Protein AF-P09466-2-F1 (afdb_monomer_lite)

Sequence (158 aa):
MLCLLLTLGVALVCGVPAMDIPQTKQDLELPKAPLRVHITSLLPTPEDNLEIVLHRWENNSCVEKKVLGEKTENPKKFKINYTVANEATLLDTDYDNFLFLCLQDTTTPIQSMMCQYLARVLVEDDEIMQGFIRAFRPLPRHLWYLLDLKQMEEPCRF

Secondary structure (DSSP, 8-state):
------SSS---------------------TTS---EEEEEEEE-TTS-EEEEEEEEETTEEEEEEEEEEE-SSTTEEEEEETTEEEEEEEEE-SSSEEEEEEE-SS-SS---EEEEEESS----HHHHHHHHHHHTTS-GGGGGG--TTTTTSTT--

Structure (mmCIF, N/CA/C/O backbone):
data_AF-P09466-2-F1
#
_entry.id   AF-P09466-2-F1
#
loop_
_atom_site.group_PDB
_atom_site.id
_atom_site.type_symbol
_atom_site.label_atom_id
_atom_site.label_alt_id
_atom_site.label_comp_id
_atom_site.label_asym_id
_atom_site.label_entity_id
_atom_site.label_seq_id
_atom_site.pdbx_PDB_ins_code
_atom_site.Cartn_x
_atom_site.Cartn_y
_atom_site.Cartn_z
_atom_site.occupancy
_atom_site.B_iso_or_equiv
_atom_site.auth_seq_id
_atom_site.auth_comp_id
_atom_site.auth_asym_id
_atom_site.auth_atom_id
_atom_site.pdbx_PDB_model_num
ATOM 1 N N . MET A 1 1 ? -9.313 45.361 -27.269 1.00 48.22 1 MET A N 1
ATOM 2 C CA . MET A 1 1 ? -8.390 46.311 -26.609 1.00 48.22 1 MET A CA 1
ATOM 3 C C . MET A 1 1 ? -9.164 47.586 -26.342 1.00 48.22 1 MET A C 1
ATOM 5 O O . MET A 1 1 ? -9.474 48.295 -27.288 1.00 48.22 1 MET A O 1
ATOM 9 N N . LEU A 1 2 ? -9.561 47.825 -25.096 1.00 43.69 2 LEU A N 1
ATOM 10 C CA . LEU A 1 2 ? -10.289 49.031 -24.711 1.00 43.69 2 LEU A CA 1
ATOM 11 C C . LEU A 1 2 ? -9.654 49.546 -23.416 1.00 43.69 2 LEU A C 1
ATOM 13 O O . LEU A 1 2 ? -9.907 49.003 -22.346 1.00 43.69 2 LEU A O 1
ATOM 17 N N . CYS A 1 3 ? -8.765 50.532 -23.531 1.00 56.34 3 CYS A N 1
ATOM 18 C CA . CYS A 1 3 ? -8.199 51.227 -22.378 1.00 56.34 3 CYS A CA 1
ATOM 19 C C . CYS A 1 3 ? -9.032 52.485 -22.129 1.00 56.34 3 CYS A C 1
ATOM 21 O O . CYS A 1 3 ? -9.078 53.380 -22.972 1.00 56.34 3 CYS A O 1
ATOM 23 N N . LEU A 1 4 ? -9.711 52.526 -20.985 1.00 51.06 4 LEU A N 1
ATOM 24 C CA . LEU A 1 4 ? -10.452 53.692 -20.515 1.00 51.06 4 LEU A CA 1
ATOM 25 C C . LEU A 1 4 ? -9.466 54.723 -19.949 1.00 51.06 4 LEU A C 1
ATOM 27 O O . LEU A 1 4 ? -8.716 54.432 -19.020 1.00 51.06 4 LEU A O 1
ATOM 31 N N . LEU A 1 5 ? -9.475 55.929 -20.517 1.00 50.06 5 LEU A N 1
ATOM 32 C CA . LEU A 1 5 ? -8.751 57.092 -20.005 1.00 50.06 5 LEU A CA 1
ATOM 33 C C . LEU A 1 5 ? -9.615 57.785 -18.946 1.00 50.06 5 LEU A C 1
ATOM 35 O O . LEU A 1 5 ? -10.583 58.463 -19.284 1.00 50.06 5 LEU A O 1
ATOM 39 N N . LEU A 1 6 ? -9.267 57.626 -17.669 1.00 48.69 6 LEU A N 1
ATOM 40 C CA . LEU A 1 6 ? -9.803 58.460 -16.593 1.00 48.69 6 LEU A CA 1
ATOM 41 C C . LEU A 1 6 ? -8.885 59.675 -16.410 1.00 48.69 6 LEU A C 1
ATOM 43 O O . LEU A 1 6 ? -7.677 59.553 -16.220 1.00 48.69 6 LEU A O 1
ATOM 47 N N . THR A 1 7 ? -9.469 60.862 -16.540 1.00 49.69 7 THR A N 1
ATOM 48 C CA . THR A 1 7 ? -8.801 62.162 -16.444 1.00 49.69 7 THR A CA 1
ATOM 49 C C . THR A 1 7 ? -8.365 62.473 -15.007 1.00 49.69 7 THR A C 1
ATOM 51 O O . THR A 1 7 ? -9.160 62.322 -14.086 1.00 49.69 7 THR A O 1
ATOM 54 N N . LEU A 1 8 ? -7.137 62.993 -14.866 1.00 49.94 8 LEU A N 1
ATOM 55 C CA . LEU A 1 8 ? -6.452 63.455 -13.644 1.00 49.94 8 LEU A CA 1
ATOM 56 C C . LEU A 1 8 ? -6.043 62.366 -12.631 1.00 49.94 8 LEU A C 1
ATOM 58 O O . LEU A 1 8 ? -6.706 62.129 -11.629 1.00 49.94 8 LEU A O 1
ATOM 62 N N . GLY A 1 9 ? -4.858 61.789 -12.853 1.00 54.19 9 GLY A N 1
ATOM 63 C CA . GLY A 1 9 ? -4.146 60.954 -11.881 1.00 54.19 9 GLY A CA 1
ATOM 64 C C . GLY A 1 9 ? -3.356 59.854 -12.582 1.00 54.19 9 GLY A C 1
ATOM 65 O O . GLY A 1 9 ? -3.934 58.930 -13.137 1.00 54.19 9 GLY A O 1
ATOM 66 N N . VAL A 1 10 ? -2.030 59.976 -12.616 1.00 49.19 10 VAL A N 1
ATOM 67 C CA . VAL A 1 10 ? -1.129 59.065 -13.336 1.00 49.19 10 VAL A CA 1
ATOM 68 C C . VAL A 1 10 ? -1.175 57.657 -12.727 1.00 49.19 10 VAL A C 1
ATOM 70 O O . VAL A 1 10 ? -0.593 57.424 -11.675 1.00 49.19 10 VAL A O 1
ATOM 73 N N . ALA A 1 11 ? -1.812 56.715 -13.424 1.00 51.62 11 ALA A N 1
ATOM 74 C CA . ALA A 1 11 ? -1.494 55.287 -13.390 1.00 51.62 11 ALA A CA 1
ATOM 75 C C . ALA A 1 11 ? -2.021 54.626 -14.678 1.00 51.62 11 ALA A C 1
ATOM 77 O O . ALA A 1 11 ? -3.225 54.442 -14.846 1.00 51.62 11 ALA A O 1
ATOM 78 N N . LEU A 1 12 ? -1.124 54.271 -15.608 1.00 46.78 12 LEU A N 1
ATOM 79 C CA . LEU A 1 12 ? -1.466 53.353 -16.697 1.00 46.78 12 LEU A CA 1
ATOM 80 C C . LEU A 1 12 ? -1.605 51.947 -16.099 1.00 46.78 12 LEU A C 1
ATOM 82 O O . LEU A 1 12 ? -0.602 51.284 -15.846 1.00 46.78 12 LEU A O 1
ATOM 86 N N . VAL A 1 13 ? -2.836 51.477 -15.893 1.00 60.19 13 VAL A N 1
ATOM 87 C CA . VAL A 1 13 ? -3.102 50.049 -15.678 1.00 60.19 13 VAL A CA 1
ATOM 88 C C . VAL A 1 13 ? -3.530 49.462 -17.016 1.00 60.19 13 VAL A C 1
ATOM 90 O O . VAL A 1 13 ? -4.694 49.517 -17.404 1.00 60.19 13 VAL A O 1
ATOM 93 N N . CYS A 1 14 ? -2.565 48.926 -17.759 1.00 63.00 14 CYS A N 1
ATOM 94 C CA . CYS A 1 14 ? -2.866 48.099 -18.918 1.00 63.00 14 CYS A CA 1
ATOM 95 C C . CYS A 1 14 ? -3.276 46.714 -18.410 1.00 63.00 14 CYS A C 1
ATOM 97 O O . CYS A 1 14 ? -2.430 45.942 -17.961 1.00 63.00 14 CYS A O 1
ATOM 99 N N . GLY A 1 15 ? -4.570 46.398 -18.476 1.00 55.31 15 GLY A N 1
ATOM 100 C CA . GLY A 1 15 ? -5.040 45.026 -18.321 1.00 55.31 15 GLY A CA 1
ATOM 101 C C . GLY A 1 15 ? -4.517 44.191 -19.486 1.00 55.31 15 GLY A C 1
ATOM 102 O O . GLY A 1 15 ? -4.995 44.330 -20.612 1.00 55.31 15 GLY A O 1
ATOM 103 N N . VAL A 1 16 ? -3.508 43.357 -19.236 1.00 63.38 16 VAL A N 1
ATOM 104 C CA . VAL A 1 16 ? -3.113 42.310 -20.181 1.00 63.38 16 VAL A CA 1
ATOM 105 C C . VAL A 1 16 ? -4.267 41.305 -20.197 1.00 63.38 16 VAL A C 1
ATOM 107 O O . VAL A 1 16 ? -4.648 40.838 -19.120 1.00 63.38 16 VAL A O 1
ATOM 110 N N . PRO A 1 17 ? -4.884 40.998 -21.355 1.00 51.66 17 PRO A N 1
ATOM 111 C CA . PRO A 1 17 ? -5.841 39.902 -21.406 1.00 51.66 17 PRO A CA 1
ATOM 112 C C . PRO A 1 17 ? -5.115 38.652 -20.917 1.00 51.66 17 PRO A C 1
ATOM 114 O O . PRO A 1 17 ? -3.977 38.418 -21.328 1.00 51.66 17 PRO A O 1
ATOM 117 N N . ALA A 1 18 ? -5.741 37.886 -20.020 1.00 50.03 18 ALA A N 1
ATOM 118 C CA . ALA A 1 18 ? -5.247 36.566 -19.670 1.00 50.03 18 ALA A CA 1
ATOM 119 C C . ALA A 1 18 ? -5.005 35.826 -20.987 1.00 50.03 18 ALA A C 1
ATOM 121 O O . ALA A 1 18 ? -5.937 35.562 -21.744 1.00 50.03 18 ALA A O 1
ATOM 122 N N . MET A 1 19 ? -3.735 35.613 -21.323 1.00 43.25 19 MET A N 1
ATOM 123 C CA . MET A 1 19 ? -3.400 34.707 -22.397 1.00 43.25 19 MET A CA 1
ATOM 124 C C . MET A 1 19 ? -3.847 33.348 -21.894 1.00 43.25 19 MET A C 1
ATOM 126 O O . MET A 1 19 ? -3.257 32.829 -20.945 1.00 43.25 19 MET A O 1
ATOM 130 N N . ASP A 1 20 ? -4.895 32.809 -22.506 1.00 45.28 20 ASP A N 1
ATOM 131 C CA . ASP A 1 20 ? -5.213 31.396 -22.420 1.00 45.28 20 ASP A CA 1
ATOM 132 C C . ASP A 1 20 ? -3.963 30.649 -22.890 1.00 45.28 20 ASP A C 1
ATOM 134 O O . ASP A 1 20 ? -3.708 30.500 -24.086 1.00 45.28 20 ASP A O 1
ATOM 138 N N . ILE A 1 21 ? -3.109 30.257 -21.940 1.00 44.03 21 ILE A N 1
ATOM 139 C CA . ILE A 1 21 ? -2.057 29.285 -22.191 1.00 44.03 21 ILE A CA 1
ATOM 140 C C . ILE A 1 21 ? -2.831 28.051 -22.640 1.00 44.03 21 ILE A C 1
ATOM 142 O O . ILE A 1 21 ? -3.613 27.533 -21.836 1.00 44.03 21 ILE A O 1
ATOM 146 N N . PRO A 1 22 ? -2.674 27.578 -23.889 1.00 37.34 22 PRO A N 1
ATOM 147 C CA . PRO A 1 22 ? -3.305 26.337 -24.275 1.00 37.34 22 PRO A CA 1
ATOM 148 C C . PRO A 1 22 ? -2.724 25.282 -23.341 1.00 37.34 22 PRO A C 1
ATOM 150 O O . PRO A 1 22 ? -1.539 24.946 -23.433 1.00 37.34 22 PRO A O 1
ATOM 153 N N . GLN A 1 23 ? -3.541 24.803 -22.398 1.00 39.84 23 GLN A N 1
ATOM 154 C CA . GLN A 1 23 ? -3.231 23.620 -21.616 1.00 39.84 23 GLN A CA 1
ATOM 155 C C . GLN A 1 23 ? -3.223 22.457 -22.597 1.00 39.84 23 GLN A C 1
ATOM 157 O O . GLN A 1 23 ? -4.178 21.696 -22.727 1.00 39.84 23 GLN A O 1
ATOM 162 N N . THR A 1 24 ? -2.111 22.322 -23.310 1.00 35.31 24 THR A N 1
ATOM 163 C CA . THR A 1 24 ? -1.765 21.108 -24.025 1.00 35.31 24 THR A CA 1
ATOM 164 C C . THR A 1 24 ? -1.328 20.140 -22.937 1.00 35.31 24 THR A C 1
ATOM 166 O O . THR A 1 24 ? -0.148 19.881 -22.728 1.00 35.31 24 THR A O 1
ATOM 169 N N . LYS A 1 25 ? -2.311 19.662 -22.167 1.00 40.00 25 LYS A N 1
ATOM 170 C CA . LYS A 1 25 ? -2.189 18.554 -21.228 1.00 40.00 25 LYS A CA 1
ATOM 171 C C . LYS A 1 25 ? -2.151 17.283 -22.078 1.00 40.00 25 LYS A C 1
ATOM 173 O O . LYS A 1 25 ? -3.028 16.434 -22.001 1.00 40.00 25 LYS A O 1
ATOM 178 N N . GLN A 1 26 ? -1.164 17.203 -22.972 1.00 34.34 26 GLN A N 1
ATOM 179 C CA . GLN A 1 26 ? -0.734 15.922 -23.494 1.00 34.34 26 GLN A CA 1
ATOM 180 C C . GLN A 1 26 ? -0.154 15.223 -22.277 1.00 34.34 26 GLN A C 1
ATOM 182 O O . GLN A 1 26 ? 0.925 15.576 -21.800 1.00 34.34 26 GLN A O 1
ATOM 187 N N . ASP A 1 27 ? -0.957 14.324 -21.718 1.00 39.41 27 ASP A N 1
ATOM 188 C CA . ASP A 1 27 ? -0.521 13.334 -20.755 1.00 39.41 27 ASP A CA 1
ATOM 189 C C . ASP A 1 27 ? 0.545 12.526 -21.489 1.00 39.41 27 ASP A C 1
ATOM 191 O O . ASP A 1 27 ? 0.267 11.604 -22.255 1.00 39.41 27 ASP A O 1
ATOM 195 N N . LEU A 1 28 ? 1.783 13.011 -21.407 1.00 31.62 28 LEU A N 1
ATOM 196 C CA . LEU A 1 28 ? 2.938 12.266 -21.833 1.00 31.62 28 LEU A CA 1
ATOM 197 C C . LEU A 1 28 ? 2.879 11.032 -20.946 1.00 31.62 28 LEU A C 1
ATOM 199 O O . LEU A 1 28 ? 3.164 11.131 -19.751 1.00 31.62 28 LEU A O 1
ATOM 203 N N . GLU A 1 29 ? 2.453 9.906 -21.520 1.00 36.72 29 GLU A N 1
ATOM 204 C CA . GLU A 1 29 ? 2.637 8.573 -20.961 1.00 36.72 29 GLU A CA 1
ATOM 205 C C . GLU A 1 29 ? 4.146 8.339 -20.835 1.00 36.72 29 GLU A C 1
ATOM 207 O O . GLU A 1 29 ? 4.778 7.611 -21.593 1.00 36.72 29 GLU A O 1
ATOM 212 N N . LEU A 1 30 ? 4.766 9.048 -19.896 1.00 37.25 30 LEU A N 1
ATOM 213 C CA . LEU A 1 30 ? 6.096 8.797 -19.410 1.00 37.25 30 LEU A CA 1
ATOM 214 C C . LEU A 1 30 ? 5.956 7.478 -18.663 1.00 37.25 30 LEU A C 1
ATOM 216 O O . LEU A 1 30 ? 5.289 7.460 -17.624 1.00 37.25 30 LEU A O 1
ATOM 220 N N . PRO A 1 31 ? 6.608 6.392 -19.112 1.00 41.72 31 PRO A N 1
ATOM 221 C CA . PRO A 1 31 ? 6.501 5.070 -18.487 1.00 41.72 31 PRO A CA 1
ATOM 222 C C . PRO A 1 31 ? 7.031 5.013 -17.038 1.00 41.72 31 PRO A C 1
ATOM 224 O O . PRO A 1 31 ? 7.253 3.935 -16.502 1.00 41.72 31 PRO A O 1
ATOM 227 N N . LYS A 1 32 ? 7.336 6.170 -16.432 1.00 47.41 32 LYS A N 1
ATOM 228 C CA . LYS A 1 32 ? 8.029 6.360 -15.154 1.00 47.41 32 LYS A CA 1
ATOM 229 C C . LYS A 1 32 ? 7.566 7.612 -14.389 1.00 47.41 32 LYS A C 1
ATOM 231 O O . LYS A 1 32 ? 8.291 8.086 -13.517 1.00 47.41 32 LYS A O 1
ATOM 236 N N . ALA A 1 33 ? 6.417 8.201 -14.730 1.00 50.75 33 ALA A N 1
ATOM 237 C CA . ALA A 1 33 ? 5.851 9.283 -13.922 1.00 50.75 33 ALA A CA 1
ATOM 238 C C . ALA A 1 33 ? 5.332 8.725 -12.577 1.00 50.75 33 ALA A C 1
ATOM 240 O O . ALA A 1 33 ? 4.854 7.588 -12.552 1.00 50.75 33 ALA A O 1
ATOM 241 N N . PRO A 1 34 ? 5.417 9.484 -11.462 1.00 59.44 34 PRO A N 1
ATOM 242 C CA . PRO A 1 34 ? 4.821 9.064 -10.196 1.00 59.44 34 PRO A CA 1
ATOM 243 C C . PRO A 1 34 ? 3.342 8.745 -10.414 1.00 59.44 34 PRO A C 1
ATOM 245 O O . PRO A 1 34 ? 2.664 9.449 -11.165 1.00 59.44 34 PRO A O 1
ATOM 248 N N . LEU A 1 35 ? 2.856 7.669 -9.794 1.00 67.12 35 LEU A N 1
ATOM 249 C CA . LEU A 1 35 ? 1.481 7.217 -9.961 1.00 67.12 35 LEU A CA 1
ATOM 250 C C . LEU A 1 35 ? 0.516 8.327 -9.505 1.00 67.12 35 LEU A C 1
ATOM 252 O O . LEU A 1 35 ? 0.384 8.589 -8.315 1.00 67.12 35 LEU A O 1
ATOM 256 N N . ARG A 1 36 ? -0.136 9.002 -10.460 1.00 73.19 36 ARG A N 1
ATOM 257 C CA . ARG A 1 36 ? -1.126 10.060 -10.201 1.00 73.19 36 ARG A CA 1
ATOM 258 C C . ARG A 1 36 ? -2.526 9.471 -10.241 1.00 73.19 36 ARG A C 1
ATOM 260 O O . ARG A 1 36 ? -3.194 9.495 -11.273 1.00 73.19 36 ARG A O 1
ATOM 267 N N . VAL A 1 37 ? -2.929 8.894 -9.119 1.00 80.06 37 VAL A N 1
ATOM 268 C CA . VAL A 1 37 ? -4.271 8.344 -8.911 1.00 80.06 37 VAL A CA 1
ATOM 269 C C . VAL A 1 37 ? -4.861 8.909 -7.630 1.00 80.06 37 VAL A C 1
ATOM 271 O O . VAL A 1 37 ? -4.127 9.283 -6.719 1.00 80.06 37 VAL A O 1
ATOM 274 N N . HIS A 1 38 ? -6.184 8.967 -7.571 1.00 81.31 38 HIS A N 1
ATOM 275 C CA . HIS A 1 38 ? -6.922 9.283 -6.359 1.00 81.31 38 HIS A CA 1
ATOM 276 C C . HIS A 1 38 ? -7.756 8.067 -5.981 1.00 81.31 38 HIS A C 1
ATOM 278 O O . HIS A 1 38 ? -8.685 7.706 -6.699 1.00 81.31 38 HIS A O 1
ATOM 284 N N . ILE A 1 39 ? -7.401 7.412 -4.884 1.00 85.38 39 ILE A N 1
ATOM 285 C CA . ILE A 1 39 ? -8.150 6.275 -4.355 1.00 85.38 39 ILE A CA 1
ATOM 286 C C . ILE A 1 39 ? -9.410 6.834 -3.695 1.00 85.38 39 ILE A C 1
ATOM 288 O O . ILE A 1 39 ? -9.315 7.762 -2.899 1.00 85.38 39 ILE A O 1
ATOM 292 N N . THR A 1 40 ? -10.581 6.309 -4.037 1.00 82.88 40 THR A N 1
ATOM 293 C CA . THR A 1 40 ? -11.867 6.797 -3.510 1.00 82.88 40 THR A CA 1
ATOM 294 C C . THR A 1 40 ? -12.486 5.835 -2.515 1.00 82.88 40 THR A C 1
ATOM 296 O O . THR A 1 40 ? -13.084 6.263 -1.532 1.00 82.88 40 THR A O 1
ATOM 299 N N . SER A 1 41 ? -12.334 4.530 -2.733 1.00 85.56 41 SER A N 1
ATOM 300 C CA . SER A 1 41 ? -12.880 3.530 -1.821 1.00 85.56 41 SER A CA 1
ATOM 301 C C . SER A 1 41 ? -12.118 2.219 -1.878 1.00 85.56 41 SER A C 1
ATOM 303 O O . SER A 1 41 ? -11.579 1.842 -2.919 1.00 85.56 41 SER A O 1
ATOM 305 N N . LEU A 1 42 ? -12.152 1.506 -0.757 1.00 89.38 42 LEU A N 1
ATOM 306 C CA . LEU A 1 42 ? -11.671 0.142 -0.622 1.00 89.38 42 LEU A CA 1
ATOM 307 C C . LEU A 1 42 ? -12.840 -0.760 -0.250 1.00 89.38 42 LEU A C 1
ATOM 309 O O . LEU A 1 42 ? -13.540 -0.488 0.726 1.00 89.38 42 LEU A O 1
ATOM 313 N N . LEU A 1 43 ? -13.048 -1.816 -1.027 1.00 90.94 43 LEU A N 1
ATOM 314 C CA . LEU A 1 43 ? -14.170 -2.731 -0.862 1.00 90.94 43 LEU A CA 1
ATOM 315 C C . LEU A 1 43 ? -13.629 -4.147 -0.618 1.00 90.94 43 LEU A C 1
ATOM 317 O O . LEU A 1 43 ? -12.951 -4.693 -1.491 1.00 90.94 43 LEU A O 1
ATOM 321 N N . PRO A 1 44 ? -13.882 -4.758 0.551 1.00 91.50 44 PRO A N 1
ATOM 322 C CA . PRO A 1 44 ? -13.520 -6.150 0.773 1.00 91.50 44 PRO A CA 1
ATOM 323 C C . PRO A 1 44 ? -14.370 -7.069 -0.112 1.00 91.50 44 PRO A C 1
ATOM 325 O O . PRO A 1 44 ? -15.549 -6.808 -0.361 1.00 91.50 44 PRO A O 1
ATOM 328 N N . THR A 1 45 ? -13.772 -8.165 -0.566 1.00 93.50 45 THR A N 1
ATOM 329 C CA . THR A 1 45 ? -14.461 -9.227 -1.317 1.00 93.50 45 THR A CA 1
ATOM 330 C C . THR A 1 45 ? -14.759 -10.431 -0.412 1.00 93.50 45 THR A C 1
ATOM 332 O O . THR A 1 45 ? -14.097 -10.586 0.618 1.00 93.50 45 THR A O 1
ATOM 335 N N . PRO A 1 46 ? -15.712 -11.312 -0.777 1.00 92.88 46 PRO A N 1
ATOM 336 C CA . PRO A 1 46 ? -15.991 -12.536 -0.019 1.00 92.88 46 PRO A CA 1
ATOM 337 C C . PRO A 1 46 ? -14.785 -13.475 0.136 1.00 92.88 46 PRO A C 1
ATOM 339 O O . PRO A 1 46 ? -14.728 -14.245 1.090 1.00 92.88 46 PRO A O 1
ATOM 342 N N . GLU A 1 47 ? -13.818 -13.420 -0.782 1.00 93.56 47 GLU A N 1
ATOM 343 C CA . GLU A 1 47 ? -12.605 -14.243 -0.769 1.00 93.56 47 GLU A CA 1
ATOM 344 C C . GLU A 1 47 ? -11.419 -13.588 -0.030 1.00 93.56 47 GLU A C 1
ATOM 346 O O . GLU A 1 47 ? -10.286 -14.047 -0.181 1.00 93.56 47 GLU A O 1
ATOM 351 N N . ASP A 1 48 ? -11.655 -12.534 0.758 1.00 91.75 48 ASP A N 1
ATOM 352 C CA . ASP A 1 48 ? -10.660 -11.703 1.465 1.00 91.75 48 ASP A CA 1
ATOM 353 C C . ASP A 1 48 ? -9.687 -10.921 0.558 1.00 91.75 48 ASP A C 1
ATOM 355 O O . ASP A 1 48 ? -8.656 -10.426 1.016 1.00 91.75 48 ASP A O 1
ATOM 359 N N . ASN A 1 49 ? -9.990 -10.789 -0.734 1.00 95.38 49 ASN A N 1
ATOM 360 C CA . ASN A 1 49 ? -9.308 -9.832 -1.611 1.00 95.38 49 ASN A CA 1
ATOM 361 C C . ASN A 1 49 ? -9.836 -8.409 -1.372 1.00 95.38 49 ASN A C 1
ATOM 363 O O . ASN A 1 49 ? -10.884 -8.215 -0.747 1.00 95.38 49 ASN A O 1
ATOM 367 N N . LEU A 1 50 ? -9.141 -7.421 -1.931 1.00 93.94 50 LEU A N 1
ATOM 368 C CA . LEU A 1 50 ? -9.463 -6.003 -1.798 1.00 93.94 50 LEU A CA 1
ATOM 369 C C . LEU A 1 50 ? -9.722 -5.377 -3.171 1.00 93.94 50 LEU A C 1
ATOM 371 O O . LEU A 1 50 ? -8.821 -5.335 -4.000 1.00 93.94 50 LEU A O 1
ATOM 375 N N . GLU A 1 51 ? -10.916 -4.850 -3.425 1.00 95.62 51 GLU A N 1
ATOM 376 C CA . GLU A 1 51 ? -11.171 -4.013 -4.602 1.00 95.62 51 GLU A CA 1
ATOM 377 C C . GLU A 1 51 ? -10.835 -2.550 -4.274 1.00 95.62 51 GLU A C 1
ATOM 379 O O . GLU A 1 51 ? -11.413 -1.938 -3.375 1.00 95.62 51 GLU A O 1
ATOM 384 N N . ILE A 1 52 ? -9.873 -1.995 -5.007 1.00 93.25 52 ILE A N 1
ATOM 385 C CA . ILE A 1 52 ? -9.406 -0.614 -4.895 1.00 93.25 52 ILE A CA 1
ATOM 386 C C . ILE A 1 52 ? -10.064 0.185 -6.017 1.00 93.25 52 ILE A C 1
ATOM 388 O O . ILE A 1 52 ? -9.753 -0.017 -7.194 1.00 93.25 52 ILE A O 1
ATOM 392 N N . VAL A 1 53 ? -10.964 1.097 -5.659 1.00 91.94 53 VAL A N 1
ATOM 393 C CA . VAL A 1 53 ? -11.569 2.034 -6.610 1.00 91.94 53 VAL A CA 1
ATOM 394 C C . VAL A 1 53 ? -10.720 3.293 -6.637 1.00 91.94 53 VAL A C 1
ATOM 396 O O . VAL A 1 53 ? -10.436 3.889 -5.595 1.00 91.94 53 VAL A O 1
ATOM 399 N N . LEU A 1 54 ? -10.281 3.681 -7.828 1.00 89.94 54 LEU A N 1
ATOM 400 C CA . LEU A 1 54 ? -9.441 4.850 -8.026 1.00 89.94 54 LEU A CA 1
ATOM 401 C C . LEU A 1 54 ? -9.878 5.649 -9.242 1.00 89.94 54 LEU A C 1
ATOM 403 O O . LEU A 1 54 ? -10.427 5.113 -10.199 1.00 89.94 54 LEU A O 1
ATOM 407 N N . HIS A 1 55 ? -9.564 6.933 -9.214 1.00 88.00 55 HIS A N 1
ATOM 408 C CA . HIS A 1 55 ? -9.701 7.838 -10.334 1.00 88.00 55 HIS A CA 1
ATOM 409 C C . HIS A 1 55 ? -8.333 8.204 -10.892 1.00 88.00 55 HIS A C 1
ATOM 411 O O . HIS A 1 55 ? -7.383 8.462 -10.146 1.00 88.00 55 HIS A O 1
ATOM 417 N N . ARG A 1 56 ? -8.239 8.256 -12.217 1.00 84.88 56 ARG A N 1
ATOM 418 C CA . ARG A 1 56 ? -7.040 8.689 -12.935 1.00 84.88 56 ARG A CA 1
ATOM 419 C C . ARG A 1 56 ? -7.435 9.544 -14.129 1.00 84.88 56 ARG A C 1
ATOM 421 O O . ARG A 1 56 ? -8.515 9.384 -14.684 1.00 84.88 56 ARG A O 1
ATOM 428 N N . TRP A 1 57 ? -6.544 10.440 -14.535 1.00 83.50 57 TRP A N 1
ATOM 429 C CA . TRP A 1 57 ? -6.683 11.133 -15.808 1.00 83.50 57 TRP A CA 1
ATOM 430 C C . TRP A 1 57 ? -6.344 10.189 -16.972 1.00 83.50 57 TRP A C 1
ATOM 432 O O . TRP A 1 57 ? -5.271 9.592 -16.992 1.00 83.50 57 TRP A O 1
ATOM 442 N N . GLU A 1 58 ? -7.263 10.036 -17.918 1.00 85.25 58 GLU A N 1
ATOM 443 C CA . GLU A 1 58 ? -7.078 9.263 -19.150 1.00 85.25 58 GLU A CA 1
ATOM 444 C C . GLU A 1 58 ? -7.849 9.969 -20.274 1.00 85.25 58 GLU A C 1
ATOM 446 O O . GLU A 1 58 ? -9.016 10.331 -20.106 1.00 85.25 58 GLU A O 1
ATOM 451 N N . ASN A 1 59 ? -7.204 10.200 -21.422 1.00 85.88 59 ASN A N 1
ATOM 452 C CA . ASN A 1 59 ? -7.836 10.790 -22.613 1.00 85.88 59 ASN A CA 1
ATOM 453 C C . ASN A 1 59 ? -8.650 12.078 -22.338 1.00 85.88 59 ASN A C 1
ATOM 455 O O . ASN A 1 59 ? -9.789 12.206 -22.781 1.00 85.88 59 ASN A O 1
ATOM 459 N N . ASN A 1 60 ? -8.073 13.041 -21.606 1.00 83.25 60 ASN A N 1
ATOM 460 C CA . ASN A 1 60 ? -8.723 14.307 -21.211 1.00 83.25 60 ASN A CA 1
ATOM 461 C C . ASN A 1 60 ? -9.974 14.158 -20.329 1.00 83.25 60 ASN A C 1
ATOM 463 O O . ASN A 1 60 ? -10.789 15.077 -20.248 1.00 83.25 60 ASN A O 1
ATOM 467 N N . SER A 1 61 ? -10.114 13.027 -19.643 1.00 88.56 61 SER A N 1
ATOM 468 C CA . SER A 1 61 ? -11.220 12.768 -18.730 1.00 88.56 61 SER A CA 1
ATOM 469 C C . SER A 1 61 ? -10.727 12.144 -17.428 1.00 88.56 61 SER A C 1
ATOM 471 O O . SER A 1 61 ? -9.687 11.486 -17.392 1.00 88.56 61 SER A O 1
ATOM 473 N N . CYS A 1 62 ? -11.470 12.363 -16.344 1.00 88.19 62 CYS A N 1
ATOM 474 C CA . CYS A 1 62 ? -11.260 11.642 -15.097 1.00 88.19 62 CYS A CA 1
ATOM 475 C C . CYS A 1 62 ? -12.040 10.330 -15.169 1.00 88.19 62 CYS A C 1
ATOM 477 O O . CYS A 1 62 ? -13.270 10.348 -15.221 1.00 88.19 62 CYS A O 1
ATOM 479 N N . VAL A 1 63 ? -11.330 9.208 -15.211 1.00 90.88 63 VAL A N 1
ATOM 480 C CA . VAL A 1 63 ? -11.927 7.878 -15.335 1.00 90.88 63 VAL A CA 1
ATOM 481 C C . VAL A 1 63 ? -11.813 7.123 -14.022 1.00 90.88 63 VAL A C 1
ATOM 483 O O . VAL A 1 63 ? -10.756 7.116 -13.389 1.00 90.88 63 VAL A O 1
ATOM 486 N N . GLU A 1 64 ? -12.896 6.459 -13.634 1.00 93.00 64 GLU A N 1
ATOM 487 C CA . GLU A 1 64 ? -12.877 5.485 -12.548 1.00 93.00 64 GLU A CA 1
ATOM 488 C C . GLU A 1 64 ? -12.295 4.156 -13.053 1.00 93.00 64 GLU A C 1
ATOM 490 O O . GLU A 1 64 ? -12.594 3.693 -14.160 1.00 93.00 64 GLU A O 1
ATOM 495 N N . LYS A 1 65 ? -11.453 3.527 -12.237 1.00 93.31 65 LYS A N 1
ATOM 496 C CA . LYS A 1 65 ? -10.927 2.179 -12.443 1.00 93.31 65 LYS A CA 1
ATOM 497 C C . LYS A 1 65 ? -11.082 1.387 -11.154 1.00 93.31 65 LYS A C 1
ATOM 499 O O . LYS A 1 65 ? -10.980 1.925 -10.054 1.00 93.31 65 LYS A O 1
ATOM 504 N N . LYS A 1 66 ? -11.254 0.081 -11.317 1.00 95.00 66 LYS A N 1
ATOM 505 C CA . LYS A 1 66 ? -11.271 -0.891 -10.229 1.00 95.00 66 LYS A CA 1
ATOM 506 C C . LYS A 1 66 ? -10.055 -1.788 -10.362 1.00 95.00 66 LYS A C 1
ATOM 508 O O . LYS A 1 66 ? -9.827 -2.364 -11.425 1.00 95.00 66 LYS A O 1
ATOM 513 N N . VAL A 1 67 ? -9.271 -1.879 -9.299 1.00 95.00 67 VAL A N 1
ATOM 514 C CA . VAL A 1 67 ? -8.079 -2.722 -9.226 1.00 95.00 67 VAL A CA 1
ATOM 515 C C . VAL A 1 67 ? -8.318 -3.784 -8.170 1.00 95.00 67 VAL A C 1
ATOM 517 O O . VAL A 1 67 ? -8.563 -3.461 -7.011 1.00 95.00 67 VAL A O 1
ATOM 520 N N . LEU A 1 68 ? -8.233 -5.051 -8.562 1.00 96.75 68 LEU A N 1
ATOM 521 C CA . LEU A 1 68 ? -8.295 -6.159 -7.620 1.00 96.75 68 LEU A CA 1
ATOM 522 C C . LEU A 1 68 ? -6.917 -6.369 -6.981 1.00 96.75 68 LEU A C 1
ATOM 524 O O . LEU A 1 68 ? -5.930 -6.616 -7.675 1.00 96.75 68 LEU A O 1
ATOM 528 N N . GLY A 1 69 ? -6.869 -6.269 -5.660 1.00 96.75 69 GLY A N 1
ATOM 529 C CA . GLY A 1 69 ? -5.765 -6.685 -4.812 1.00 96.75 69 GLY A CA 1
ATOM 530 C C . GLY A 1 69 ? -5.986 -8.103 -4.315 1.00 96.75 69 GLY A C 1
ATOM 531 O O . GLY A 1 69 ? -6.797 -8.332 -3.421 1.00 96.75 69 GLY A O 1
ATOM 532 N N . GLU A 1 70 ? -5.247 -9.046 -4.889 1.00 97.56 70 GLU A N 1
ATOM 533 C CA . GLU A 1 70 ? -5.202 -10.440 -4.458 1.00 97.56 70 GLU A CA 1
ATOM 534 C C . GLU A 1 70 ? -4.578 -10.521 -3.063 1.00 97.56 70 GLU A C 1
ATOM 536 O O . GLU A 1 70 ? -3.506 -9.953 -2.818 1.00 97.56 70 GLU A O 1
ATOM 541 N N . LYS A 1 71 ? -5.227 -11.235 -2.144 1.00 96.31 71 LYS A N 1
ATOM 542 C CA . LYS A 1 71 ? -4.688 -11.438 -0.799 1.00 96.31 71 LYS A CA 1
ATOM 543 C C . LYS A 1 71 ? -3.340 -12.152 -0.837 1.00 96.31 71 LYS A C 1
ATOM 545 O O . LYS A 1 71 ? -3.088 -13.006 -1.688 1.00 96.31 71 LYS A O 1
ATOM 550 N N . THR A 1 72 ? -2.484 -11.826 0.122 1.00 96.56 72 THR A N 1
ATOM 551 C CA . THR A 1 72 ? -1.200 -12.507 0.326 1.00 96.56 72 THR A CA 1
ATOM 552 C C . THR A 1 72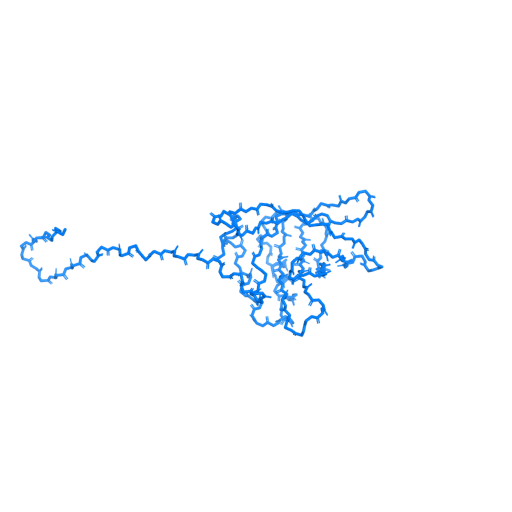 ? -1.159 -13.157 1.708 1.00 96.56 72 THR A C 1
ATOM 554 O O . THR A 1 72 ? -2.090 -13.015 2.499 1.00 96.56 72 THR A O 1
ATOM 557 N N . GLU A 1 73 ? -0.074 -13.865 2.027 1.00 95.44 73 GLU A N 1
ATOM 558 C CA . GLU A 1 73 ? 0.153 -14.396 3.380 1.00 95.44 73 GLU A CA 1
ATOM 559 C C . GLU A 1 73 ? 0.208 -13.287 4.447 1.00 95.44 73 GLU A C 1
ATOM 561 O O . GLU A 1 73 ? -0.096 -13.529 5.614 1.00 95.44 73 GLU A O 1
ATOM 566 N N . ASN A 1 74 ? 0.580 -12.062 4.058 1.00 94.19 74 ASN A N 1
ATOM 567 C CA . ASN A 1 74 ? 0.555 -10.905 4.940 1.00 94.19 74 ASN A CA 1
ATOM 568 C C . ASN A 1 74 ? -0.775 -10.145 4.758 1.00 94.19 74 ASN A C 1
ATOM 570 O O . ASN A 1 74 ? -0.992 -9.576 3.689 1.00 94.19 74 ASN A O 1
ATOM 574 N N . PRO A 1 75 ? -1.632 -10.036 5.792 1.00 91.56 75 PRO A N 1
ATOM 575 C CA . PRO A 1 75 ? -2.949 -9.398 5.678 1.00 91.56 75 PRO A CA 1
ATOM 576 C C . PRO A 1 75 ? -2.888 -7.894 5.369 1.00 91.56 75 PRO A C 1
ATOM 578 O O . PRO A 1 75 ? -3.888 -7.301 4.976 1.00 91.56 75 PRO A O 1
ATOM 581 N N . LYS A 1 76 ? -1.721 -7.259 5.536 1.00 92.44 76 LYS A N 1
ATOM 582 C CA . LYS A 1 76 ? -1.492 -5.857 5.167 1.00 92.44 76 LYS A CA 1
ATOM 583 C C . LYS A 1 76 ? -1.027 -5.678 3.722 1.00 92.44 76 LYS A C 1
ATOM 585 O O . LYS A 1 76 ? -0.874 -4.538 3.294 1.00 92.44 76 LYS A O 1
ATOM 590 N N . LYS A 1 77 ? -0.760 -6.757 2.981 1.00 94.88 77 LYS A N 1
ATOM 591 C CA . LYS A 1 77 ? -0.223 -6.712 1.617 1.00 94.88 77 LYS A CA 1
ATOM 592 C C . LYS A 1 77 ? -1.152 -7.411 0.639 1.00 94.88 77 LYS A C 1
ATOM 594 O O . LYS A 1 77 ? -1.566 -8.548 0.859 1.00 94.88 77 LYS A O 1
ATOM 599 N N . PHE A 1 78 ? -1.384 -6.748 -0.482 1.00 96.50 78 PHE A N 1
ATOM 600 C CA . PHE A 1 78 ? -2.179 -7.246 -1.589 1.00 96.50 78 PHE A CA 1
ATOM 601 C C . PHE A 1 78 ? -1.355 -7.177 -2.865 1.00 96.50 78 PHE A C 1
ATOM 603 O O . PHE A 1 78 ? -0.706 -6.167 -3.150 1.00 96.50 78 PHE A O 1
ATOM 610 N N . LYS A 1 79 ? -1.391 -8.246 -3.651 1.00 96.69 79 LYS A N 1
ATOM 611 C CA . LYS A 1 79 ? -0.786 -8.271 -4.976 1.00 96.69 79 LYS A CA 1
ATOM 612 C C . LYS A 1 79 ? -1.775 -7.664 -5.963 1.00 96.69 79 LYS A C 1
ATOM 614 O O . LYS A 1 79 ? -2.906 -8.121 -6.073 1.00 96.69 79 LYS A O 1
ATOM 619 N N . ILE A 1 80 ? -1.349 -6.635 -6.679 1.00 95.12 80 ILE A N 1
ATOM 620 C CA . ILE A 1 80 ? -2.171 -5.946 -7.679 1.00 95.12 80 ILE A CA 1
ATOM 621 C C . ILE A 1 80 ? -1.537 -6.098 -9.057 1.00 95.12 80 ILE A C 1
ATOM 623 O O . ILE A 1 80 ? -0.336 -6.326 -9.191 1.00 95.12 80 ILE A O 1
ATOM 627 N N . ASN A 1 81 ? -2.346 -5.945 -10.099 1.00 91.25 81 ASN A N 1
ATOM 628 C CA . ASN A 1 81 ? -1.856 -5.798 -11.463 1.00 91.25 81 ASN A CA 1
ATOM 629 C C . ASN A 1 81 ? -2.357 -4.466 -12.020 1.00 91.25 81 ASN A C 1
ATOM 631 O O . ASN A 1 81 ? -3.442 -4.394 -12.597 1.00 91.25 81 ASN A O 1
ATOM 635 N N . TYR A 1 82 ? -1.596 -3.395 -11.787 1.00 87.75 82 TYR A N 1
ATOM 636 C CA . TYR A 1 82 ? -1.997 -2.056 -12.198 1.00 87.75 82 TYR A CA 1
ATOM 637 C C . TYR A 1 82 ? -0.818 -1.250 -12.737 1.00 87.75 82 TYR A C 1
ATOM 639 O O . TYR A 1 82 ? -0.107 -0.625 -11.968 1.00 87.75 82 TYR A O 1
ATOM 647 N N . THR A 1 83 ? -0.663 -1.211 -14.065 1.00 81.31 83 THR A N 1
ATOM 648 C CA . THR A 1 83 ? 0.304 -0.431 -14.883 1.00 81.31 83 THR A CA 1
ATOM 649 C C . THR A 1 83 ? 1.712 -0.191 -14.306 1.00 81.31 83 THR A C 1
ATOM 651 O O . THR A 1 83 ? 2.678 -0.691 -14.865 1.00 81.31 83 THR A O 1
ATOM 654 N N . VAL A 1 84 ? 1.839 0.609 -13.243 1.00 79.81 84 VAL A N 1
ATOM 655 C CA . VAL A 1 84 ? 3.098 1.044 -12.606 1.00 79.81 84 VAL A CA 1
ATOM 656 C C . VAL A 1 84 ? 3.204 0.644 -11.126 1.00 79.81 84 VAL A C 1
ATOM 658 O O . VAL A 1 84 ? 4.031 1.193 -10.399 1.00 79.81 84 VAL A O 1
ATOM 661 N N . ALA A 1 85 ? 2.333 -0.249 -10.657 1.00 87.75 85 ALA A N 1
ATOM 662 C CA . ALA A 1 85 ? 2.324 -0.789 -9.306 1.00 87.75 85 ALA A CA 1
ATOM 663 C C . ALA A 1 85 ? 1.886 -2.262 -9.322 1.00 87.75 85 ALA A C 1
ATOM 665 O O . ALA A 1 85 ? 0.959 -2.653 -10.040 1.00 87.75 85 ALA A O 1
ATOM 666 N N . ASN A 1 86 ? 2.557 -3.075 -8.509 1.00 92.06 86 ASN A N 1
ATOM 667 C CA . ASN A 1 86 ? 2.297 -4.508 -8.376 1.00 92.06 86 ASN A CA 1
ATOM 668 C C . ASN A 1 86 ? 1.969 -4.939 -6.935 1.00 92.06 86 ASN A C 1
ATOM 670 O O . ASN A 1 86 ? 1.562 -6.078 -6.704 1.00 92.06 86 ASN A O 1
ATOM 674 N N . GLU A 1 87 ? 2.103 -4.029 -5.970 1.00 93.75 87 GLU A N 1
ATOM 675 C CA . GLU A 1 87 ? 1.759 -4.256 -4.570 1.00 93.75 87 GLU A CA 1
ATOM 676 C C . GLU A 1 87 ? 0.951 -3.074 -4.019 1.00 93.75 87 GLU A C 1
ATOM 678 O O . GLU A 1 87 ? 1.288 -1.909 -4.243 1.00 93.75 87 GLU A O 1
ATOM 683 N N . ALA A 1 88 ? -0.102 -3.390 -3.269 1.00 93.94 88 ALA A N 1
ATOM 684 C CA . ALA A 1 88 ? -0.816 -2.458 -2.412 1.00 93.94 88 ALA A CA 1
ATOM 685 C C . ALA A 1 88 ? -0.574 -2.844 -0.945 1.00 93.94 88 ALA A C 1
ATOM 687 O O . ALA A 1 88 ? -0.774 -3.997 -0.564 1.00 93.94 88 ALA A O 1
ATOM 688 N N . THR A 1 89 ? -0.130 -1.899 -0.116 1.00 92.12 89 THR A N 1
ATOM 689 C CA . THR A 1 89 ? 0.199 -2.136 1.297 1.00 92.12 89 THR A CA 1
ATOM 690 C C . THR A 1 89 ? -0.576 -1.195 2.209 1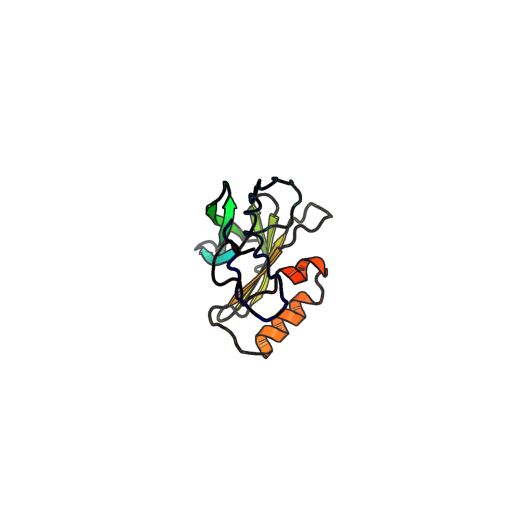.00 92.12 89 THR A C 1
ATOM 692 O O . THR A 1 89 ? -0.463 0.024 2.084 1.00 92.12 89 THR A O 1
ATOM 695 N N . LEU A 1 90 ? -1.316 -1.760 3.162 1.00 90.12 90 LEU A N 1
ATOM 696 C CA . LEU A 1 90 ? -1.908 -1.037 4.285 1.00 90.12 90 LEU A CA 1
ATOM 697 C C . LEU A 1 90 ? -0.830 -0.795 5.343 1.00 90.12 90 LEU A C 1
ATOM 699 O O . LEU A 1 90 ? -0.441 -1.708 6.074 1.00 90.12 90 LEU A O 1
ATOM 703 N N . LEU A 1 91 ? -0.323 0.431 5.421 1.00 86.56 91 LEU A N 1
ATOM 704 C CA . LEU A 1 91 ? 0.699 0.790 6.402 1.00 86.56 91 LEU A CA 1
ATOM 705 C C . LEU A 1 91 ? 0.097 0.889 7.807 1.00 86.56 91 LEU A C 1
ATOM 707 O O . LEU A 1 91 ? 0.607 0.267 8.745 1.00 86.56 91 LEU A O 1
ATOM 711 N N . ASP A 1 92 ? -1.024 1.595 7.928 1.00 82.56 92 ASP A N 1
ATOM 712 C CA . ASP A 1 92 ? -1.744 1.777 9.185 1.00 82.56 92 ASP A CA 1
ATOM 713 C C . ASP A 1 92 ? -3.251 1.881 8.944 1.00 82.56 92 ASP A C 1
ATOM 715 O O . ASP A 1 92 ? -3.679 2.333 7.883 1.00 82.56 92 ASP A O 1
ATOM 719 N N . THR A 1 93 ? -4.051 1.417 9.895 1.00 83.06 93 THR A N 1
ATOM 720 C CA . THR A 1 93 ? -5.515 1.483 9.842 1.00 83.06 93 THR A CA 1
ATOM 721 C C . THR A 1 93 ? -6.100 1.031 11.174 1.00 83.06 93 THR A C 1
ATOM 723 O O . THR A 1 93 ? -5.586 0.099 11.798 1.00 83.06 93 THR A O 1
ATOM 726 N N . ASP A 1 94 ? -7.203 1.653 11.577 1.00 81.25 94 ASP A N 1
ATOM 727 C CA . ASP A 1 94 ? -8.079 1.162 12.643 1.00 81.25 94 ASP A CA 1
ATOM 728 C C . ASP A 1 94 ? -9.324 0.440 12.096 1.00 81.25 94 ASP A C 1
ATOM 730 O O . ASP A 1 94 ? -10.196 0.058 12.867 1.00 81.25 94 ASP A O 1
ATOM 734 N N . TYR A 1 95 ? -9.403 0.252 10.772 1.00 77.31 95 TYR A N 1
ATOM 735 C CA . TYR A 1 95 ? -10.513 -0.319 9.994 1.00 77.31 95 TYR A CA 1
ATOM 736 C C . TYR A 1 95 ? -11.842 0.454 10.048 1.00 77.31 95 TYR A C 1
ATOM 738 O O . TYR A 1 95 ? -12.679 0.301 9.149 1.00 77.31 95 TYR A O 1
ATOM 746 N N . ASP A 1 96 ? -12.022 1.314 11.046 1.00 77.56 96 ASP A N 1
ATOM 747 C CA . ASP A 1 96 ? -13.276 1.993 11.341 1.00 77.56 96 ASP A CA 1
ATOM 748 C C . ASP A 1 96 ? -13.291 3.453 10.897 1.00 77.56 96 ASP A C 1
ATOM 750 O O . ASP A 1 96 ? -14.294 3.900 10.334 1.00 77.56 96 ASP A O 1
ATOM 754 N N . ASN A 1 97 ? -12.198 4.187 11.096 1.00 73.44 97 ASN A N 1
ATOM 755 C CA . ASN A 1 97 ? -12.138 5.626 10.854 1.00 73.44 97 ASN A CA 1
ATOM 756 C C . ASN A 1 97 ? -11.161 5.976 9.746 1.00 73.44 97 ASN A C 1
ATOM 758 O O . ASN A 1 97 ? -11.457 6.872 8.951 1.00 73.44 97 ASN A O 1
ATOM 762 N N . PHE A 1 98 ? -10.026 5.281 9.674 1.00 76.75 98 PHE A N 1
ATOM 763 C CA . PHE A 1 98 ? -8.988 5.606 8.716 1.00 76.75 98 PHE A CA 1
ATOM 764 C C . PHE A 1 98 ? -8.226 4.394 8.203 1.00 76.75 98 PHE A C 1
ATOM 766 O O . PHE A 1 98 ? -8.121 3.338 8.831 1.00 76.75 98 PHE A O 1
ATOM 773 N N . LEU A 1 99 ? -7.616 4.585 7.045 1.00 82.44 99 LEU A N 1
ATOM 774 C CA . LEU A 1 99 ? -6.634 3.674 6.503 1.00 82.44 99 LEU A CA 1
ATOM 775 C C . LEU A 1 99 ? -5.586 4.440 5.707 1.00 82.44 99 LEU A C 1
ATOM 777 O O . LEU A 1 99 ? -5.858 5.468 5.084 1.00 82.44 99 LEU A O 1
ATOM 781 N N . PHE A 1 100 ? -4.372 3.915 5.734 1.00 83.50 100 PHE A N 1
ATOM 782 C CA . PHE A 1 100 ? -3.235 4.441 5.015 1.00 83.50 100 PHE A CA 1
ATOM 783 C C . PHE A 1 100 ? -2.736 3.387 4.032 1.00 83.50 100 PHE A C 1
ATOM 785 O O . PHE A 1 100 ? -2.178 2.362 4.430 1.00 83.50 100 PHE A O 1
ATOM 792 N N . LEU A 1 101 ? -2.968 3.635 2.744 1.00 87.81 101 LEU A N 1
ATOM 793 C CA . LEU A 1 101 ? -2.686 2.696 1.666 1.00 87.81 101 LEU A CA 1
ATOM 794 C C . LEU A 1 101 ? -1.571 3.237 0.773 1.00 87.81 101 LEU A C 1
ATOM 796 O O . LEU A 1 101 ? -1.653 4.371 0.309 1.00 87.81 101 LEU A O 1
ATOM 800 N N . CYS A 1 102 ? -0.569 2.409 0.489 1.00 87.31 102 CYS A N 1
ATOM 801 C CA . CYS A 1 102 ? 0.458 2.678 -0.513 1.00 87.31 102 CYS A CA 1
ATOM 802 C C . CYS A 1 102 ? 0.335 1.719 -1.693 1.00 87.31 102 CYS A C 1
ATOM 804 O O . CYS A 1 102 ? 0.198 0.516 -1.495 1.00 87.31 102 CYS A O 1
ATOM 806 N N . LEU A 1 103 ? 0.455 2.243 -2.906 1.00 88.81 103 LEU A N 1
ATOM 807 C CA . LEU A 1 103 ? 0.644 1.497 -4.144 1.00 88.81 103 LEU A CA 1
ATOM 808 C C . LEU A 1 103 ? 2.107 1.637 -4.559 1.00 88.81 103 LEU A C 1
ATOM 810 O O . LEU A 1 103 ? 2.622 2.754 -4.584 1.00 88.81 103 LEU A O 1
ATOM 814 N N . GLN A 1 104 ? 2.777 0.530 -4.869 1.00 86.19 104 GLN A N 1
ATOM 815 C CA . GLN A 1 104 ? 4.181 0.547 -5.283 1.00 86.19 104 GLN A CA 1
ATOM 816 C C . GLN A 1 104 ? 4.509 -0.542 -6.307 1.00 86.19 104 GLN A C 1
ATOM 818 O O . GLN A 1 104 ? 3.859 -1.588 -6.356 1.00 86.19 104 GLN A O 1
ATOM 823 N N . ASP A 1 105 ? 5.542 -0.302 -7.115 1.00 86.38 105 ASP A N 1
ATOM 824 C CA . ASP A 1 105 ? 6.233 -1.343 -7.876 1.00 86.38 105 ASP A CA 1
ATOM 825 C C . ASP A 1 105 ? 7.437 -1.852 -7.077 1.00 86.38 105 ASP A C 1
ATOM 827 O O . ASP A 1 105 ? 8.375 -1.114 -6.770 1.00 86.38 105 ASP A O 1
ATOM 831 N N . THR A 1 106 ? 7.405 -3.135 -6.733 1.00 85.44 106 THR A N 1
ATOM 832 C CA . THR A 1 106 ? 8.470 -3.821 -5.990 1.00 85.44 106 THR A CA 1
ATOM 833 C C . THR A 1 106 ? 9.614 -4.317 -6.880 1.00 85.44 106 THR A C 1
ATOM 835 O O . THR A 1 106 ? 10.637 -4.766 -6.363 1.00 85.44 106 THR A O 1
ATOM 838 N N . THR A 1 107 ? 9.476 -4.243 -8.208 1.00 82.50 107 THR A N 1
ATOM 839 C CA . THR A 1 107 ? 10.483 -4.720 -9.172 1.00 82.50 107 THR A CA 1
ATOM 840 C C . THR A 1 107 ? 11.477 -3.641 -9.595 1.00 82.50 107 THR A C 1
ATOM 842 O O . THR A 1 107 ? 12.601 -3.961 -9.991 1.00 82.50 107 THR A O 1
ATOM 845 N N . THR A 1 108 ? 11.108 -2.361 -9.497 1.00 67.69 108 THR A N 1
ATOM 846 C CA . THR A 1 108 ? 11.951 -1.246 -9.944 1.00 67.69 108 THR A CA 1
ATOM 847 C C . THR A 1 108 ? 12.642 -0.527 -8.777 1.00 67.69 108 THR A C 1
ATOM 849 O O . THR A 1 108 ? 11.978 -0.158 -7.812 1.00 67.69 108 THR A O 1
ATOM 852 N N . PRO A 1 109 ? 13.954 -0.213 -8.868 1.00 56.28 109 PRO A N 1
ATOM 853 C CA . PRO A 1 109 ? 14.673 0.554 -7.837 1.00 56.28 109 PRO A CA 1
ATOM 854 C C . PRO A 1 109 ? 14.161 1.990 -7.666 1.00 56.28 109 PRO A C 1
ATOM 856 O O . PRO A 1 109 ? 14.348 2.611 -6.622 1.00 56.28 109 PRO A O 1
ATOM 859 N N . ILE A 1 110 ? 13.552 2.536 -8.721 1.00 56.88 110 ILE A N 1
ATOM 860 C CA . ILE A 1 110 ? 12.896 3.839 -8.698 1.00 56.88 110 ILE A CA 1
ATOM 861 C C . ILE A 1 110 ? 11.495 3.586 -8.158 1.00 56.88 110 ILE A C 1
ATOM 863 O O . ILE A 1 110 ? 10.634 3.086 -8.872 1.00 56.88 110 ILE A O 1
ATOM 867 N N . GLN A 1 111 ? 11.313 3.880 -6.876 1.00 58.16 111 GLN A N 1
ATOM 868 C CA . GLN A 1 111 ? 10.081 3.647 -6.135 1.00 58.16 111 GLN A CA 1
ATOM 869 C C . GLN A 1 111 ? 8.951 4.501 -6.727 1.00 58.16 111 GLN A C 1
ATOM 871 O O . GLN A 1 111 ? 8.778 5.655 -6.334 1.00 58.16 111 GLN A O 1
ATOM 876 N N . SER A 1 112 ? 8.158 3.951 -7.654 1.00 65.56 112 SER A N 1
ATOM 877 C CA . SER A 1 112 ? 6.839 4.489 -8.018 1.00 65.56 112 SER A CA 1
ATOM 878 C C . SER A 1 112 ? 5.860 4.241 -6.868 1.00 65.56 112 SER A C 1
ATOM 880 O O . SER A 1 112 ? 4.840 3.578 -7.015 1.00 65.56 112 SER A O 1
ATOM 882 N N . MET A 1 113 ? 6.202 4.737 -5.682 1.00 73.50 113 MET A N 1
ATOM 883 C CA . MET A 1 113 ? 5.338 4.647 -4.524 1.00 73.50 113 MET A CA 1
ATOM 884 C C . MET A 1 113 ? 4.373 5.829 -4.547 1.00 73.50 113 MET A C 1
ATOM 886 O O . MET A 1 113 ? 4.766 6.967 -4.788 1.00 73.50 113 MET A O 1
ATOM 890 N N . MET A 1 114 ? 3.101 5.564 -4.306 1.00 79.62 114 MET A N 1
ATOM 891 C CA . MET A 1 114 ? 2.086 6.576 -4.057 1.00 79.62 114 MET A CA 1
ATOM 892 C C . MET A 1 114 ? 1.294 6.115 -2.851 1.00 79.62 114 MET A C 1
ATOM 894 O O . MET A 1 114 ? 0.848 4.975 -2.812 1.00 79.62 114 MET A O 1
ATOM 898 N N . CYS A 1 115 ? 1.153 6.981 -1.857 1.00 79.50 115 CYS A N 1
ATOM 899 C CA . CYS A 1 115 ? 0.420 6.659 -0.649 1.00 79.50 115 CYS A CA 1
ATOM 900 C C . CYS A 1 115 ? -0.695 7.670 -0.415 1.00 79.50 115 CYS A C 1
ATOM 902 O O . CYS A 1 115 ? -0.487 8.870 -0.584 1.00 79.50 115 CYS A O 1
ATOM 904 N N . GLN A 1 116 ? -1.861 7.186 0.001 1.00 79.94 116 GLN A N 1
ATOM 905 C CA . GLN A 1 116 ? -3.014 8.014 0.321 1.00 79.94 116 GLN A CA 1
ATOM 906 C C . GLN A 1 116 ? -3.616 7.596 1.650 1.00 79.94 116 GLN A C 1
ATOM 908 O O . GLN A 1 116 ? -3.752 6.412 1.965 1.00 79.94 116 GLN A O 1
ATOM 913 N N . TYR A 1 117 ? -3.985 8.609 2.419 1.00 77.25 117 TYR A N 1
ATOM 914 C CA . TYR A 1 117 ? -4.797 8.453 3.605 1.00 77.25 117 TYR A CA 1
ATOM 915 C C . TYR A 1 117 ? -6.259 8.650 3.260 1.00 77.25 117 TYR A C 1
ATOM 917 O O . TYR A 1 117 ? -6.635 9.589 2.558 1.00 77.25 117 TYR A O 1
ATOM 925 N N . LEU A 1 118 ? -7.059 7.714 3.738 1.00 76.88 118 LEU A N 1
ATOM 926 C CA . LEU A 1 118 ? -8.481 7.622 3.494 1.00 76.88 118 LEU A CA 1
ATOM 927 C C . LEU A 1 118 ? -9.149 7.616 4.860 1.00 76.88 118 LEU A C 1
ATOM 929 O O . LEU A 1 118 ? -8.897 6.718 5.660 1.00 76.88 118 LEU A O 1
ATOM 933 N N . ALA A 1 119 ? -9.981 8.618 5.122 1.00 71.62 119 ALA A N 1
ATOM 934 C CA . ALA A 1 119 ? -10.762 8.712 6.345 1.00 71.62 119 ALA A CA 1
ATOM 935 C C . ALA A 1 119 ? -12.253 8.682 6.028 1.00 71.62 119 ALA A C 1
ATOM 937 O O . ALA A 1 119 ? -12.693 9.272 5.042 1.00 71.62 119 ALA A O 1
ATOM 938 N N . ARG A 1 120 ? -13.034 8.006 6.876 1.00 68.19 120 ARG A N 1
ATOM 939 C CA . ARG A 1 120 ? -14.501 7.985 6.763 1.00 68.19 120 ARG A CA 1
ATOM 940 C C . ARG A 1 120 ? -15.137 9.295 7.215 1.00 68.19 120 ARG A C 1
ATOM 942 O O . ARG A 1 120 ? -16.170 9.691 6.689 1.00 68.19 120 ARG A O 1
ATOM 949 N N . VAL A 1 121 ? -14.529 9.940 8.203 1.00 60.97 121 VAL A N 1
ATOM 950 C CA . VAL A 1 121 ? -14.966 11.220 8.766 1.00 60.97 121 VAL A CA 1
ATOM 951 C C . VAL A 1 121 ? -13.876 12.239 8.462 1.00 60.97 121 VAL A C 1
ATOM 953 O O . VAL A 1 121 ? -12.701 11.883 8.458 1.00 60.97 121 VAL A O 1
ATOM 956 N N . LEU A 1 122 ? -14.234 13.495 8.184 1.00 55.69 122 LEU A N 1
ATOM 957 C CA . LEU A 1 122 ? -13.253 14.580 8.161 1.00 55.69 122 LEU A CA 1
ATOM 958 C C . LEU A 1 122 ? -12.679 14.702 9.568 1.00 55.69 122 LEU A C 1
ATOM 960 O O . LEU A 1 122 ? -13.295 15.263 10.471 1.00 55.69 122 LEU A O 1
ATOM 964 N N . VAL A 1 123 ? -11.533 14.070 9.762 1.00 53.69 123 VAL A N 1
ATOM 965 C CA . VAL A 1 123 ? -10.894 14.006 11.057 1.00 53.69 123 VAL A CA 1
ATOM 966 C C . VAL A 1 123 ? -10.159 15.328 11.271 1.00 53.69 123 VAL A C 1
ATOM 968 O O . VAL A 1 123 ? -9.046 15.514 10.788 1.00 53.69 123 VAL A O 1
ATOM 971 N N . GLU A 1 124 ? -10.802 16.253 11.987 1.00 57.69 124 GLU A N 1
ATOM 972 C CA . GLU A 1 124 ? -10.119 17.380 12.645 1.00 57.69 124 GLU A CA 1
ATOM 973 C C . GLU A 1 124 ? -9.259 16.912 13.833 1.00 57.69 124 GLU A C 1
ATOM 975 O O . GLU A 1 124 ? -8.576 17.720 14.450 1.00 57.69 124 GLU A O 1
ATOM 980 N N . ASP A 1 125 ? -9.288 15.615 14.159 1.00 59.75 125 ASP A N 1
ATOM 981 C CA . ASP A 1 125 ? -8.481 15.028 15.223 1.00 59.75 125 ASP A CA 1
ATOM 982 C C . ASP A 1 125 ? -6.986 15.129 14.891 1.00 59.75 125 ASP A C 1
ATOM 984 O O . ASP A 1 125 ? -6.432 14.401 14.051 1.00 59.75 125 ASP A O 1
ATOM 988 N N . ASP A 1 126 ? -6.337 16.057 15.591 1.00 66.38 126 ASP A N 1
ATOM 989 C CA . ASP A 1 126 ? -4.903 16.280 15.548 1.00 66.38 126 ASP A CA 1
ATOM 990 C C . ASP A 1 126 ? -4.121 14.982 15.793 1.00 66.38 126 ASP A C 1
ATOM 992 O O . ASP A 1 126 ? -3.073 14.793 15.177 1.00 66.38 126 ASP A O 1
ATOM 996 N N . GLU A 1 127 ? -4.596 14.049 16.629 1.00 68.44 127 GLU A N 1
ATOM 997 C CA . GLU A 1 127 ? -3.860 12.811 16.913 1.00 68.44 127 GLU A CA 1
ATOM 998 C C . GLU A 1 127 ? -3.765 11.900 15.690 1.00 68.44 127 GLU A C 1
ATOM 1000 O O . GLU A 1 127 ? -2.700 11.327 15.420 1.00 68.44 127 GLU A O 1
ATOM 1005 N N . ILE A 1 128 ? -4.848 11.802 14.920 1.00 66.25 128 ILE A N 1
ATOM 1006 C CA . ILE A 1 128 ? -4.900 10.980 13.711 1.00 66.25 128 ILE A CA 1
ATOM 1007 C C . ILE A 1 128 ? -4.049 11.625 12.612 1.00 66.25 128 ILE A C 1
ATOM 1009 O O . ILE A 1 128 ? -3.235 10.941 11.983 1.00 66.25 128 ILE A O 1
ATOM 1013 N N . MET A 1 129 ? -4.129 12.951 12.449 1.00 67.75 129 MET A N 1
ATOM 1014 C CA . MET A 1 129 ? -3.253 13.681 11.527 1.00 67.75 129 MET A CA 1
ATOM 1015 C C . MET A 1 129 ? -1.772 13.553 11.927 1.00 67.75 129 MET A 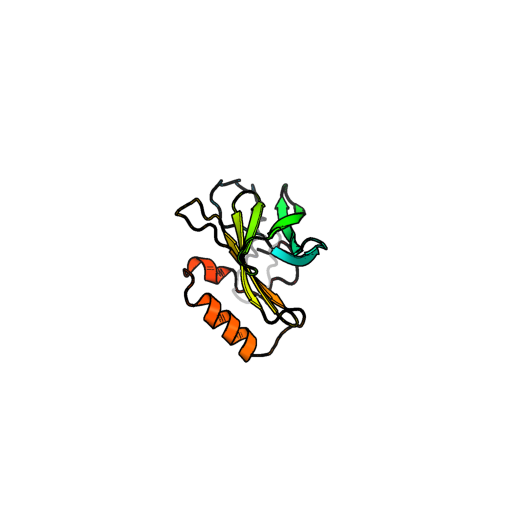C 1
ATOM 1017 O O . MET A 1 129 ? -0.899 13.381 11.075 1.00 67.75 129 MET A O 1
ATOM 1021 N N . GLN A 1 130 ? -1.457 13.557 13.224 1.00 70.62 130 GLN A N 1
ATOM 1022 C CA . GLN A 1 130 ? -0.100 13.318 13.728 1.00 70.62 130 GLN A CA 1
ATOM 1023 C C . GLN A 1 130 ? 0.350 11.866 13.526 1.00 70.62 130 GLN A C 1
ATOM 1025 O O . GLN A 1 130 ? 1.520 11.625 13.221 1.00 70.62 130 GLN A O 1
ATOM 1030 N N . GLY A 1 131 ? -0.539 10.882 13.691 1.00 70.50 131 GLY A N 1
ATOM 1031 C CA . GLY A 1 131 ? -0.295 9.480 13.330 1.00 70.50 131 GLY A CA 1
ATOM 1032 C C . GLY A 1 131 ? 0.087 9.349 11.859 1.00 70.50 131 GLY A C 1
ATOM 1033 O O . GLY A 1 131 ? 1.136 8.794 11.526 1.00 70.50 131 GLY A O 1
ATOM 1034 N N . PHE A 1 132 ? -0.689 10.001 11.002 1.00 68.56 132 PHE A N 1
ATOM 1035 C CA . PHE A 1 132 ? -0.436 10.092 9.577 1.00 68.56 132 PHE A CA 1
ATOM 1036 C C 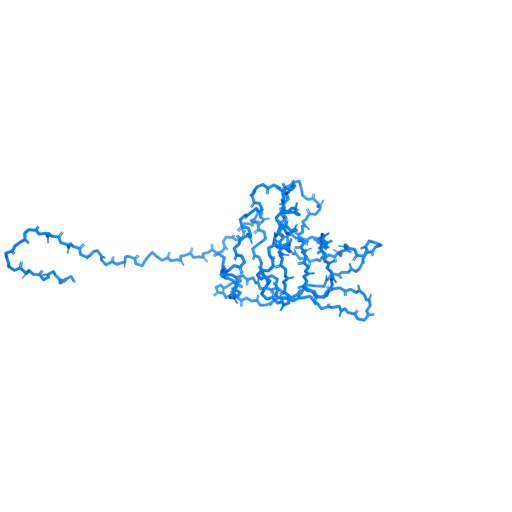. PHE A 1 132 ? 0.929 10.750 9.264 1.00 68.56 132 PHE A C 1
ATOM 1038 O O . PHE A 1 132 ? 1.763 10.152 8.581 1.00 68.56 132 PHE A O 1
ATOM 1045 N N . ILE A 1 133 ? 1.243 11.921 9.834 1.00 69.88 133 ILE A N 1
ATOM 1046 C CA . ILE A 1 133 ? 2.546 12.590 9.637 1.00 69.88 133 ILE A CA 1
ATOM 1047 C C . ILE A 1 133 ? 3.700 11.696 10.124 1.00 69.88 133 ILE A C 1
ATOM 1049 O O . ILE A 1 133 ? 4.761 11.638 9.493 1.00 69.88 133 ILE A O 1
ATOM 1053 N N . ARG A 1 134 ? 3.513 10.968 11.235 1.00 74.19 134 ARG A N 1
ATOM 1054 C CA . ARG A 1 134 ? 4.501 10.007 11.755 1.00 74.19 134 ARG A CA 1
ATOM 1055 C C . ARG A 1 134 ? 4.737 8.846 10.790 1.00 74.19 134 ARG A C 1
ATOM 1057 O O . ARG A 1 134 ? 5.895 8.464 10.634 1.00 74.19 134 ARG A O 1
ATOM 1064 N N . ALA A 1 135 ? 3.699 8.338 10.127 1.00 69.06 135 ALA A N 1
ATOM 1065 C CA . ALA A 1 135 ? 3.815 7.280 9.124 1.00 69.06 135 ALA A CA 1
ATOM 1066 C C . ALA A 1 135 ? 4.499 7.760 7.828 1.00 69.06 135 ALA A C 1
ATOM 1068 O O . ALA A 1 135 ? 5.212 6.985 7.192 1.00 69.06 135 ALA A O 1
ATOM 1069 N N . PHE A 1 136 ? 4.355 9.042 7.468 1.00 70.06 136 PHE A N 1
ATOM 1070 C CA . PHE A 1 136 ? 5.041 9.649 6.315 1.00 70.06 136 PHE A CA 1
ATOM 1071 C C . PHE A 1 136 ? 6.501 10.007 6.571 1.00 70.06 136 PHE A C 1
ATOM 1073 O O . PHE A 1 136 ? 7.298 10.048 5.634 1.00 70.06 136 PHE A O 1
ATOM 1080 N N . ARG A 1 137 ? 6.879 10.288 7.822 1.00 71.31 137 ARG A N 1
ATOM 1081 C CA . ARG A 1 137 ? 8.227 10.766 8.167 1.00 71.31 137 ARG A CA 1
ATOM 1082 C C . ARG A 1 137 ? 9.374 9.866 7.659 1.00 71.31 137 ARG A C 1
ATOM 1084 O O . ARG A 1 137 ? 10.383 10.431 7.240 1.00 71.31 137 ARG A O 1
ATOM 1091 N N . PRO A 1 138 ? 9.266 8.521 7.665 1.00 72.50 138 PRO A N 1
ATOM 1092 C CA . PRO A 1 138 ? 10.290 7.635 7.108 1.00 72.50 138 PRO A CA 1
ATOM 1093 C C . PRO A 1 138 ? 10.322 7.606 5.573 1.00 72.50 138 PRO A C 1
ATOM 1095 O O . PRO A 1 138 ? 11.291 7.112 4.999 1.00 72.50 138 PRO A O 1
ATOM 1098 N N . LEU A 1 139 ? 9.272 8.092 4.901 1.00 68.12 139 LEU A N 1
ATOM 1099 C CA . LEU A 1 139 ? 9.154 8.038 3.448 1.00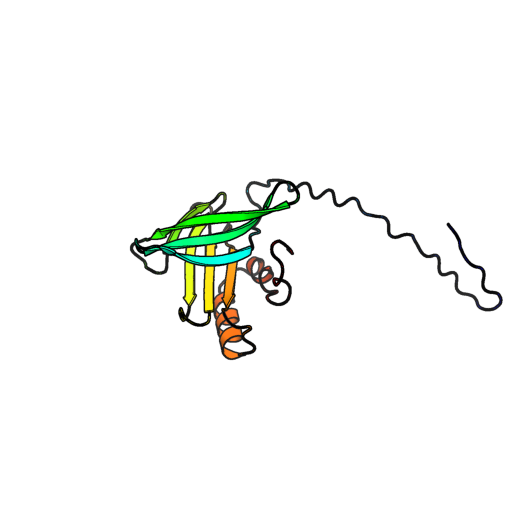 68.12 139 LEU A CA 1
ATOM 1100 C C . LEU A 1 139 ? 9.986 9.146 2.776 1.00 68.12 139 LEU A C 1
ATOM 1102 O O . LEU A 1 139 ? 10.095 10.257 3.308 1.00 68.12 139 LEU A O 1
ATOM 1106 N N . PRO A 1 140 ? 10.556 8.890 1.582 1.00 67.81 140 PRO A N 1
ATOM 1107 C CA . PRO A 1 140 ? 11.268 9.902 0.808 1.00 67.81 140 PRO A CA 1
ATOM 1108 C C . PRO A 1 140 ? 10.464 11.200 0.616 1.00 67.81 140 PRO A C 1
ATOM 1110 O O . PRO A 1 140 ? 9.286 11.166 0.271 1.00 67.81 140 PRO A O 1
ATOM 1113 N N . ARG A 1 141 ? 11.121 12.364 0.746 1.00 61.53 141 ARG A N 1
ATOM 1114 C CA . ARG A 1 141 ? 10.475 13.696 0.657 1.00 61.53 141 ARG A CA 1
ATOM 1115 C C . ARG A 1 141 ? 9.648 13.937 -0.611 1.00 61.53 141 ARG A C 1
ATOM 1117 O O . ARG A 1 141 ? 8.719 14.729 -0.574 1.00 61.53 141 ARG A O 1
ATOM 1124 N N . HIS A 1 142 ? 9.959 13.276 -1.726 1.00 62.12 142 HIS A N 1
ATOM 1125 C CA . HIS A 1 142 ? 9.173 13.420 -2.958 1.00 62.12 142 HIS A CA 1
ATOM 1126 C C . HIS A 1 142 ? 7.747 12.852 -2.833 1.00 62.12 142 HIS A C 1
ATOM 1128 O O . HIS A 1 142 ? 6.885 13.215 -3.624 1.00 62.12 142 HIS A O 1
ATOM 1134 N N . LEU A 1 143 ? 7.481 12.016 -1.824 1.00 59.22 143 LEU A N 1
ATOM 1135 C CA . LEU A 1 143 ? 6.154 11.476 -1.516 1.00 59.22 143 LEU A CA 1
ATOM 1136 C C . LEU A 1 143 ? 5.335 12.383 -0.601 1.00 59.22 143 LEU A C 1
ATOM 1138 O O . LEU A 1 143 ? 4.129 12.200 -0.478 1.00 59.22 143 LEU A O 1
ATOM 1142 N N . TRP A 1 144 ? 5.964 13.389 0.013 1.00 53.78 144 TRP A N 1
ATOM 1143 C CA . TRP A 1 144 ? 5.270 14.337 0.882 1.00 53.78 144 TRP A CA 1
ATOM 1144 C C . TRP A 1 144 ? 4.353 15.282 0.095 1.00 53.78 144 TRP A C 1
ATOM 1146 O O . TRP A 1 144 ? 3.502 15.916 0.694 1.00 53.78 144 TRP A O 1
ATOM 1156 N N . TYR A 1 145 ? 4.474 15.367 -1.234 1.00 53.53 145 TYR A N 1
ATOM 1157 C CA . TYR A 1 145 ? 3.583 16.192 -2.060 1.00 53.53 145 TYR A CA 1
ATOM 1158 C C . TYR A 1 145 ? 2.140 15.663 -2.135 1.00 53.53 145 TYR A C 1
ATOM 1160 O O . TYR A 1 145 ? 1.249 16.420 -2.495 1.00 53.53 145 TYR A O 1
ATOM 1168 N N . LEU A 1 146 ? 1.885 14.399 -1.768 1.00 52.31 146 LEU A N 1
ATOM 1169 C CA . LEU A 1 146 ? 0.534 13.806 -1.741 1.00 52.31 146 LEU A CA 1
ATOM 1170 C C . LEU A 1 146 ? -0.344 14.333 -0.588 1.00 52.31 146 LEU A C 1
ATOM 1172 O O . LEU A 1 146 ? -1.504 13.954 -0.456 1.00 52.31 146 LEU A O 1
ATOM 1176 N N . LEU A 1 147 ? 0.209 15.211 0.247 1.00 50.19 147 LEU A N 1
ATOM 1177 C CA . LEU A 1 147 ? -0.413 15.782 1.429 1.00 50.19 147 LEU A CA 1
ATOM 1178 C C . LEU A 1 147 ? -1.058 17.137 1.163 1.00 50.19 147 LEU A C 1
ATOM 1180 O O . LEU A 1 147 ? -0.628 18.157 1.692 1.00 50.19 147 LEU A O 1
ATOM 1184 N N . ASP A 1 148 ? -2.137 17.142 0.392 1.00 49.94 148 ASP A N 1
ATOM 1185 C CA . ASP A 1 148 ? -3.123 18.214 0.507 1.00 49.94 148 ASP A CA 1
ATOM 1186 C C . ASP A 1 148 ? -4.530 17.627 0.604 1.00 49.94 148 ASP A C 1
ATOM 1188 O O . ASP A 1 148 ? -5.359 17.728 -0.296 1.00 49.94 148 ASP A O 1
ATOM 1192 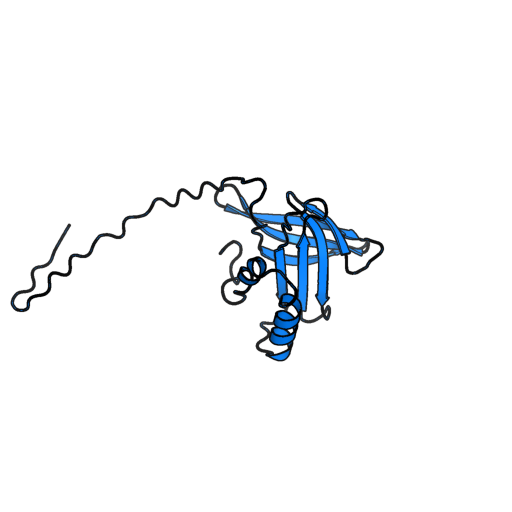N N . LEU A 1 149 ? -4.786 16.967 1.738 1.00 50.00 149 LEU A N 1
ATOM 1193 C CA . LEU A 1 149 ? -6.068 16.333 2.065 1.00 50.00 149 LEU A CA 1
ATOM 1194 C C . LEU A 1 149 ? -7.254 17.314 2.001 1.00 50.00 149 LEU A C 1
ATOM 1196 O O . LEU A 1 149 ? -8.392 16.866 1.908 1.00 50.00 149 LEU A O 1
ATOM 1200 N N . LYS A 1 150 ? -7.011 18.635 2.011 1.00 45.22 150 LYS A N 1
ATOM 1201 C CA . LYS A 1 150 ? -8.062 19.653 1.878 1.00 45.22 150 LYS A CA 1
ATOM 1202 C C . LYS A 1 150 ? -8.411 20.002 0.429 1.00 45.22 150 LYS A C 1
ATOM 1204 O O . LYS A 1 150 ? -9.475 20.566 0.206 1.00 45.22 150 LYS A O 1
ATOM 1209 N N . GLN A 1 151 ? -7.568 19.669 -0.550 1.00 44.97 151 GLN A N 1
ATOM 1210 C CA . GLN A 1 151 ? -7.852 19.926 -1.972 1.00 44.97 151 GLN A CA 1
ATOM 1211 C C . GLN A 1 151 ? -8.433 18.712 -2.717 1.00 44.97 151 GLN A C 1
ATOM 1213 O O . GLN A 1 151 ? -8.940 18.858 -3.828 1.00 44.97 151 GLN A O 1
ATOM 1218 N N . MET A 1 152 ? -8.409 17.525 -2.104 1.00 51.03 152 MET A N 1
ATOM 1219 C CA . MET A 1 152 ? -8.796 16.259 -2.740 1.00 51.03 152 MET A CA 1
ATOM 1220 C C . MET A 1 152 ? -10.298 15.924 -2.678 1.00 51.03 152 MET A C 1
ATOM 1222 O O . MET A 1 152 ? -10.658 14.777 -2.927 1.00 51.03 152 MET A O 1
ATOM 1226 N N . GLU A 1 153 ? -11.184 16.877 -2.364 1.00 53.66 153 GLU A N 1
ATOM 1227 C CA . GLU A 1 153 ? -12.638 16.618 -2.391 1.00 53.66 153 GLU A CA 1
ATOM 1228 C C . GLU A 1 153 ? -13.131 16.189 -3.785 1.00 53.66 153 GLU A C 1
ATOM 1230 O O . GLU A 1 153 ? -14.098 15.437 -3.892 1.00 53.66 153 GLU A O 1
ATOM 1235 N N . GLU A 1 154 ? -12.451 16.621 -4.855 1.00 61.22 154 GLU A N 1
ATOM 1236 C CA . GLU A 1 154 ? -12.786 16.233 -6.225 1.00 61.22 154 GLU A CA 1
ATOM 1237 C C . GLU A 1 154 ? -11.735 15.293 -6.846 1.00 61.22 154 GLU A C 1
ATOM 1239 O O . GLU A 1 154 ? -10.545 15.635 -6.904 1.00 61.22 154 GLU A O 1
ATOM 1244 N N . PRO A 1 155 ? -12.158 14.139 -7.398 1.00 67.06 155 PRO A N 1
ATOM 1245 C CA . PRO A 1 155 ? -11.276 13.250 -8.140 1.00 67.06 155 PRO A CA 1
ATOM 1246 C C . PRO A 1 155 ? -10.533 13.961 -9.281 1.00 67.06 155 PRO A C 1
ATOM 1248 O O . PRO A 1 155 ? -11.087 14.794 -9.996 1.00 67.06 155 PRO A O 1
ATOM 1251 N N . CYS A 1 156 ? -9.268 13.589 -9.490 1.00 73.12 156 CYS A N 1
ATOM 1252 C CA . CYS A 1 156 ? -8.395 14.108 -10.549 1.00 73.12 156 CYS A CA 1
ATOM 1253 C C . CYS A 1 156 ? -7.992 15.597 -10.479 1.00 73.12 156 CYS A C 1
ATOM 1255 O O . CYS A 1 156 ? -7.395 16.098 -11.441 1.00 73.12 156 CYS A O 1
ATOM 1257 N N . ARG A 1 157 ? -8.233 16.296 -9.360 1.00 66.56 157 ARG A N 1
ATOM 1258 C CA . ARG A 1 157 ? -7.592 17.591 -9.068 1.00 66.56 157 ARG A CA 1
ATOM 1259 C C . ARG A 1 157 ? -6.185 17.370 -8.487 1.00 66.56 157 ARG A C 1
ATOM 1261 O O . ARG A 1 157 ? -6.001 17.391 -7.276 1.00 66.56 157 ARG A O 1
ATOM 1268 N N . PHE A 1 158 ? -5.220 17.094 -9.368 1.00 60.06 158 PHE A N 1
ATOM 1269 C CA . PHE A 1 158 ? -3.788 16.967 -9.044 1.00 60.06 158 PHE A CA 1
ATOM 1270 C C . PHE A 1 158 ? -2.998 18.222 -9.414 1.00 60.06 158 PHE A C 1
ATOM 1272 O O . PHE A 1 158 ? -3.362 18.849 -10.439 1.00 60.06 158 PHE A O 1
#

Foldseek 3Di:
DDQDDDPDDDDPDDPDPPPPPPPPPPVPPPLQDQDPKAFDDWDADPVRKIWTWIWDDDPNDTDIDIWIFPDDPDSQWTQTDDSAFGIKGFLDDPPAFKTKIWTFHPPDPNTSIAIDIDGPDPPPPPVVVVVVVVSCPVPPPVNVVNPPPVQVPDTPPD

pLDDT: mean 71.62, std 18.38, range [31.62, 97.56]

Radius of gyration: 21.48 Å; chains: 1; bounding box: 31×78×44 Å